Protein AF-A0A0S8HF75-F1 (afdb_monomer_lite)

Sequence (64 aa):
MSPQRDDIREQLSAYLDGELSQAQLGRVQDAIRGDPQLAAELEALRAVRKLLRGLPRASAPHGF

pLDDT: mean 90.64, std 8.64, range [58.38, 97.31]

Foldseek 3Di:
DDPVVVVLLVCLVCQVVVNDDPVNVVVNVVCCVVDVVSVVSSVVVVVVVVVVVPDDDDDDDPDD

Structure (mm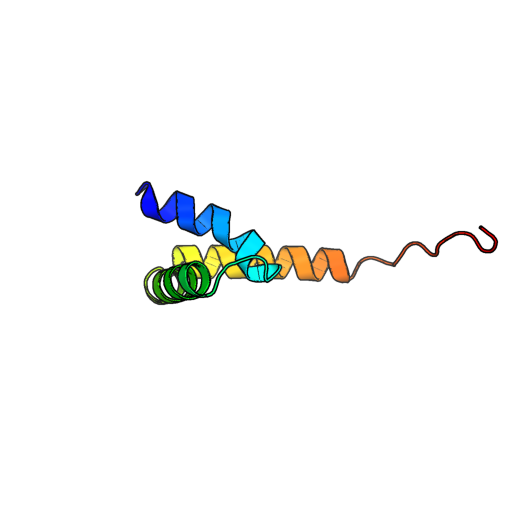CIF, N/CA/C/O backbone):
data_AF-A0A0S8HF75-F1
#
_entry.id   AF-A0A0S8HF75-F1
#
loop_
_atom_site.group_PDB
_atom_site.id
_atom_site.type_symbol
_atom_site.label_atom_id
_atom_site.label_alt_id
_atom_site.label_comp_id
_atom_site.label_asym_id
_atom_site.label_entity_id
_atom_site.label_seq_id
_atom_site.pdbx_PDB_ins_code
_atom_site.Cartn_x
_atom_site.Cartn_y
_atom_site.Cartn_z
_atom_site.occupancy
_atom_site.B_iso_or_equiv
_atom_site.auth_seq_id
_atom_site.auth_comp_id
_atom_site.auth_asym_id
_atom_site.auth_atom_id
_atom_site.pdbx_PDB_model_num
ATOM 1 N N . MET A 1 1 ? -21.063 2.050 -4.368 1.00 59.31 1 MET A N 1
ATOM 2 C CA . MET A 1 1 ? -19.789 1.727 -3.692 1.00 59.31 1 MET A CA 1
ATOM 3 C C . MET A 1 1 ? -19.816 2.396 -2.333 1.00 59.31 1 MET A C 1
ATOM 5 O O . MET A 1 1 ? -20.425 3.454 -2.229 1.00 59.31 1 MET A O 1
ATOM 9 N N . SER A 1 2 ? -19.300 1.748 -1.290 1.00 76.00 2 SER A N 1
ATOM 10 C CA . SER A 1 2 ? -19.318 2.314 0.063 1.00 76.00 2 SER A CA 1
ATOM 11 C C . SER A 1 2 ? -18.174 3.325 0.197 1.00 76.00 2 SER A C 1
ATOM 13 O O . SER A 1 2 ? -17.052 2.946 -0.135 1.00 76.00 2 SER A O 1
ATOM 15 N N . PRO A 1 3 ? -18.405 4.547 0.714 1.00 79.56 3 PRO A N 1
ATOM 16 C CA . PRO A 1 3 ? -17.374 5.591 0.803 1.00 79.56 3 PRO A CA 1
ATOM 17 C C . PRO A 1 3 ? -16.123 5.111 1.555 1.00 79.56 3 PRO A C 1
ATOM 19 O O . PRO A 1 3 ? -15.003 5.309 1.105 1.00 79.56 3 PRO A O 1
ATOM 22 N N . GLN A 1 4 ? -16.319 4.317 2.610 1.00 84.19 4 GLN A N 1
ATOM 23 C CA . GLN A 1 4 ? -15.235 3.697 3.372 1.00 84.19 4 GLN A CA 1
ATOM 24 C C . GLN A 1 4 ? -14.312 2.795 2.535 1.00 84.19 4 GLN A C 1
ATOM 26 O O . GLN A 1 4 ? -13.138 2.644 2.862 1.00 84.19 4 GLN A O 1
ATOM 31 N N . ARG A 1 5 ? -14.834 2.141 1.493 1.00 88.19 5 ARG A N 1
ATOM 32 C CA . ARG A 1 5 ? -14.031 1.267 0.634 1.00 88.19 5 ARG A CA 1
ATOM 33 C C . ARG A 1 5 ? -13.199 2.074 -0.351 1.00 88.19 5 ARG A C 1
ATOM 35 O O . ARG A 1 5 ? -12.061 1.700 -0.614 1.00 88.19 5 ARG A O 1
ATOM 42 N N . ASP A 1 6 ? -13.763 3.157 -0.875 1.00 89.75 6 ASP A N 1
ATOM 43 C CA . ASP A 1 6 ? -13.047 4.057 -1.774 1.00 89.75 6 ASP A CA 1
ATOM 44 C C . ASP A 1 6 ? -11.856 4.704 -1.041 1.00 89.75 6 ASP A C 1
ATOM 46 O O . ASP A 1 6 ? -10.744 4.671 -1.566 1.00 89.75 6 ASP A O 1
ATOM 50 N N . ASP A 1 7 ? -12.036 5.107 0.223 1.00 92.50 7 ASP A N 1
ATOM 51 C CA . ASP A 1 7 ? -10.943 5.598 1.078 1.00 92.50 7 ASP A CA 1
ATOM 52 C C . ASP A 1 7 ? -9.823 4.557 1.264 1.00 92.50 7 ASP A C 1
ATOM 54 O O . ASP A 1 7 ? -8.634 4.881 1.236 1.00 92.50 7 ASP A O 1
ATOM 58 N N . ILE A 1 8 ? -10.184 3.282 1.471 1.00 94.69 8 ILE A N 1
ATOM 59 C CA . ILE A 1 8 ? -9.198 2.200 1.620 1.00 94.69 8 ILE A CA 1
ATOM 60 C C . ILE A 1 8 ? -8.476 1.939 0.300 1.00 94.69 8 ILE A C 1
ATOM 62 O O . ILE A 1 8 ? -7.263 1.737 0.313 1.00 94.69 8 ILE A O 1
ATOM 66 N N . ARG A 1 9 ? -9.191 1.977 -0.830 1.00 93.19 9 ARG A N 1
ATOM 67 C CA . ARG A 1 9 ? -8.598 1.816 -2.161 1.00 93.19 9 ARG A CA 1
ATOM 68 C C . ARG A 1 9 ? -7.535 2.879 -2.428 1.00 93.19 9 ARG A C 1
ATOM 70 O O . ARG A 1 9 ? -6.452 2.543 -2.898 1.00 93.19 9 ARG A O 1
ATOM 77 N N . GLU A 1 10 ? -7.807 4.135 -2.085 1.00 93.50 10 GLU A N 1
ATOM 78 C CA . GLU A 1 10 ? -6.828 5.224 -2.211 1.00 93.50 10 GLU A CA 1
ATOM 79 C C . GLU A 1 10 ? -5.592 4.995 -1.324 1.00 93.50 10 GLU A C 1
ATOM 81 O O . GLU A 1 10 ? -4.462 5.279 -1.726 1.00 93.50 10 GLU A O 1
ATOM 86 N N . GLN A 1 11 ? -5.776 4.388 -0.149 1.00 95.94 11 GLN A N 1
ATOM 87 C CA . GLN A 1 11 ? -4.685 4.056 0.773 1.00 95.94 11 GLN A CA 1
ATOM 88 C C . GLN A 1 11 ? -3.841 2.846 0.342 1.00 95.94 11 GLN A C 1
ATOM 90 O O . GLN A 1 11 ? -2.759 2.652 0.900 1.00 95.94 11 GLN A O 1
ATOM 95 N N . LEU A 1 12 ? -4.263 2.045 -0.647 1.00 95.94 12 LEU A N 1
ATOM 96 C CA . LEU A 1 12 ? -3.503 0.866 -1.090 1.00 95.94 12 LEU A CA 1
ATOM 97 C C . LEU A 1 12 ? -2.131 1.229 -1.680 1.00 95.94 12 LEU A C 1
ATOM 99 O O . LEU A 1 12 ? -1.174 0.479 -1.484 1.00 95.94 12 LEU A O 1
ATOM 103 N N . SER A 1 13 ? -1.999 2.373 -2.363 1.00 94.38 13 SER A N 1
ATOM 104 C CA . SER A 1 13 ? -0.690 2.822 -2.868 1.00 94.38 13 SER A CA 1
ATOM 105 C C . SER A 1 13 ? 0.245 3.181 -1.715 1.00 94.38 13 SER A C 1
ATOM 107 O O . SER A 1 13 ? 1.333 2.621 -1.607 1.00 94.38 13 SER A O 1
ATOM 109 N N . ALA A 1 14 ? -0.221 4.023 -0.787 1.00 95.31 14 ALA A N 1
ATOM 110 C CA . ALA A 1 14 ? 0.539 4.406 0.403 1.00 95.31 14 ALA A CA 1
ATOM 111 C C . ALA A 1 14 ? 0.903 3.189 1.274 1.00 95.31 14 ALA A C 1
ATOM 113 O O . ALA A 1 14 ? 1.992 3.126 1.843 1.00 95.31 14 ALA A O 1
ATOM 114 N N . TYR A 1 15 ? 0.027 2.179 1.341 1.00 96.25 15 TYR A N 1
ATOM 115 C CA . TYR A 1 15 ? 0.316 0.897 1.985 1.00 96.25 15 TYR A CA 1
ATOM 116 C C . TYR A 1 15 ? 1.512 0.186 1.339 1.00 96.25 15 TYR A C 1
ATOM 118 O O . TYR A 1 15 ? 2.402 -0.286 2.047 1.00 96.25 15 TYR A O 1
ATOM 126 N N . LEU A 1 16 ? 1.555 0.114 0.005 1.00 94.38 16 LEU A N 1
ATOM 127 C CA . LEU A 1 16 ? 2.665 -0.510 -0.719 1.00 94.38 16 LEU A CA 1
ATOM 128 C C . LEU A 1 16 ? 3.969 0.273 -0.560 1.00 94.38 16 LEU A C 1
ATOM 130 O O . LEU A 1 16 ? 5.050 -0.325 -0.543 1.00 94.38 16 LEU A O 1
ATOM 134 N N . ASP A 1 17 ? 3.888 1.595 -0.480 1.00 93.50 17 ASP A N 1
ATOM 135 C CA . ASP A 1 17 ? 5.048 2.475 -0.335 1.00 93.50 17 ASP A CA 1
ATOM 136 C C . ASP A 1 17 ? 5.542 2.581 1.118 1.0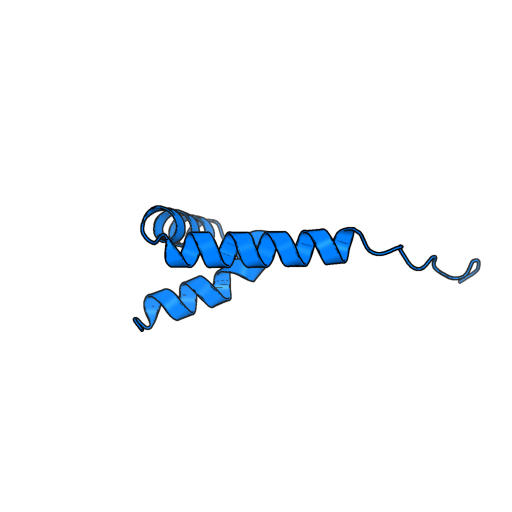0 93.50 17 ASP A C 1
ATOM 138 O O . ASP A 1 17 ? 6.671 3.006 1.351 1.00 93.50 17 ASP A O 1
ATOM 142 N N . GLY A 1 18 ? 4.768 2.068 2.081 1.00 94.56 18 GLY A N 1
ATOM 143 C CA . GLY A 1 18 ? 5.118 2.066 3.503 1.00 94.56 18 GLY A CA 1
ATOM 144 C C . GLY A 1 18 ? 4.859 3.407 4.192 1.00 94.56 18 GLY A C 1
ATOM 145 O O . GLY A 1 18 ? 5.439 3.683 5.237 1.00 94.56 18 GLY A O 1
ATOM 146 N N . GLU A 1 19 ? 3.986 4.233 3.618 1.00 96.75 19 GLU A N 1
ATOM 147 C CA . GLU A 1 19 ? 3.712 5.612 4.043 1.00 96.75 19 GLU A CA 1
ATOM 148 C C . GLU A 1 19 ? 2.517 5.727 5.008 1.00 96.75 19 GLU A C 1
ATOM 150 O O . GLU A 1 19 ? 2.108 6.823 5.389 1.00 96.75 19 GLU A O 1
ATOM 155 N N . LEU A 1 20 ? 1.938 4.597 5.425 1.00 96.00 20 LEU A N 1
ATOM 156 C CA . LEU A 1 20 ? 0.830 4.569 6.379 1.00 96.00 20 LEU A CA 1
ATOM 157 C C . LEU A 1 20 ? 1.320 4.565 7.830 1.00 96.00 20 LEU A C 1
ATOM 159 O O . LEU A 1 20 ? 2.250 3.847 8.197 1.00 96.00 20 LEU A O 1
ATOM 163 N N . SER A 1 21 ? 0.610 5.291 8.696 1.00 95.94 21 SER A N 1
ATOM 164 C CA . SER A 1 21 ? 0.744 5.128 10.149 1.00 95.94 21 SER A CA 1
ATOM 165 C C . SER A 1 21 ? 0.277 3.738 10.599 1.00 95.94 21 SER A C 1
ATOM 167 O O . SER A 1 21 ? -0.519 3.087 9.922 1.00 95.94 21 SER A O 1
ATOM 169 N N . GLN A 1 22 ? 0.687 3.300 11.793 1.00 94.25 22 GLN A N 1
ATOM 170 C CA . GLN A 1 22 ? 0.291 1.992 12.344 1.00 94.25 22 GLN A CA 1
ATOM 171 C C . GLN A 1 22 ? -1.236 1.809 12.431 1.00 94.25 22 GLN A C 1
ATOM 173 O O . GLN A 1 22 ? -1.758 0.733 12.142 1.00 94.25 22 GLN A O 1
ATOM 178 N N . ALA A 1 23 ? -1.972 2.873 12.769 1.00 93.50 23 ALA A N 1
ATOM 179 C CA . ALA A 1 23 ? -3.432 2.834 12.834 1.00 93.50 23 ALA A CA 1
ATOM 180 C C . ALA A 1 23 ? -4.077 2.685 11.444 1.00 93.50 23 ALA A C 1
ATOM 182 O O . ALA A 1 23 ? -5.054 1.955 11.279 1.00 93.50 23 ALA A O 1
ATOM 183 N N . GLN A 1 24 ? -3.537 3.361 10.426 1.00 94.62 24 GLN A N 1
ATOM 184 C CA . GLN A 1 24 ? -4.001 3.206 9.043 1.00 94.62 24 GLN A CA 1
ATOM 185 C C . GLN A 1 24 ? -3.653 1.821 8.498 1.00 94.62 24 GLN A C 1
ATOM 187 O O . GLN A 1 24 ? -4.494 1.183 7.871 1.00 94.62 24 GLN A O 1
ATOM 192 N N . LEU A 1 25 ? -2.449 1.335 8.803 1.00 95.75 25 LEU A N 1
ATOM 193 C CA . LEU A 1 25 ? -1.961 0.027 8.396 1.00 95.75 25 LEU A CA 1
ATOM 194 C C . LEU A 1 25 ? -2.896 -1.095 8.866 1.00 95.75 25 LEU A C 1
ATOM 196 O O . LEU A 1 25 ? -3.293 -1.923 8.051 1.00 95.75 25 LEU A O 1
ATOM 200 N N . GLY A 1 26 ? -3.291 -1.089 10.144 1.00 95.75 26 GLY A N 1
ATOM 201 C CA . GLY A 1 26 ? -4.228 -2.076 10.690 1.00 95.75 26 GLY A CA 1
ATOM 202 C C . GLY A 1 26 ? -5.581 -2.065 9.973 1.00 95.75 26 GLY A C 1
ATOM 203 O O . GLY A 1 26 ? -6.043 -3.107 9.515 1.00 95.75 26 GLY A O 1
ATOM 204 N N . ARG A 1 27 ? -6.171 -0.876 9.772 1.00 94.81 27 ARG A N 1
ATOM 205 C CA . ARG A 1 27 ? -7.456 -0.738 9.061 1.00 94.81 27 ARG A CA 1
ATOM 206 C C . ARG A 1 27 ? -7.396 -1.265 7.629 1.00 94.81 27 ARG A C 1
ATOM 208 O O . ARG A 1 27 ? -8.301 -1.980 7.209 1.00 94.81 27 ARG A O 1
ATOM 215 N N . VAL A 1 28 ? -6.339 -0.927 6.892 1.00 96.06 28 VAL A N 1
ATOM 216 C CA . VAL A 1 28 ? -6.146 -1.395 5.512 1.00 96.06 28 VAL A CA 1
ATOM 217 C C . VAL A 1 28 ? -5.966 -2.913 5.476 1.00 96.06 28 VAL A C 1
ATOM 219 O O . VAL A 1 28 ? -6.607 -3.577 4.667 1.00 96.06 28 VAL A O 1
ATOM 222 N N . GLN A 1 29 ? -5.166 -3.487 6.379 1.00 96.19 29 GLN A N 1
ATOM 223 C CA . GLN A 1 29 ? -4.959 -4.938 6.444 1.00 96.19 29 GLN A CA 1
ATOM 224 C C . GLN A 1 29 ? -6.244 -5.710 6.762 1.00 96.19 29 GLN A C 1
ATOM 226 O O . GLN A 1 29 ? -6.517 -6.727 6.122 1.00 96.19 29 GLN A O 1
ATOM 231 N N . ASP A 1 30 ? -7.039 -5.232 7.718 1.00 96.56 30 ASP A N 1
ATOM 232 C CA 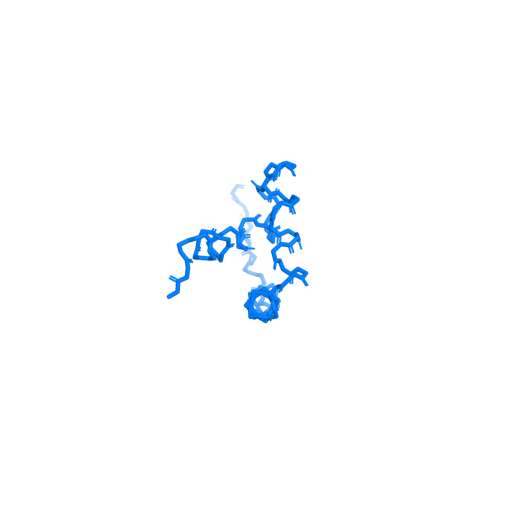. ASP A 1 30 ? -8.309 -5.871 8.063 1.00 96.56 30 ASP A CA 1
ATOM 233 C C . ASP A 1 30 ? -9.329 -5.744 6.923 1.00 96.56 30 ASP A C 1
ATOM 235 O O . ASP A 1 30 ? -10.017 -6.716 6.607 1.00 96.56 30 ASP A O 1
ATOM 239 N N . ALA A 1 31 ? -9.367 -4.596 6.239 1.00 95.19 31 ALA A N 1
ATOM 240 C CA . ALA A 1 31 ? -10.214 -4.395 5.065 1.00 95.19 31 ALA A CA 1
ATOM 241 C C . ALA A 1 31 ? -9.823 -5.318 3.898 1.00 95.19 31 ALA A C 1
ATOM 243 O O . ALA A 1 31 ? -10.695 -5.942 3.301 1.00 95.19 31 ALA A O 1
ATOM 244 N N . ILE A 1 32 ? -8.525 -5.479 3.613 1.00 95.88 32 ILE A N 1
ATOM 245 C CA . ILE A 1 32 ?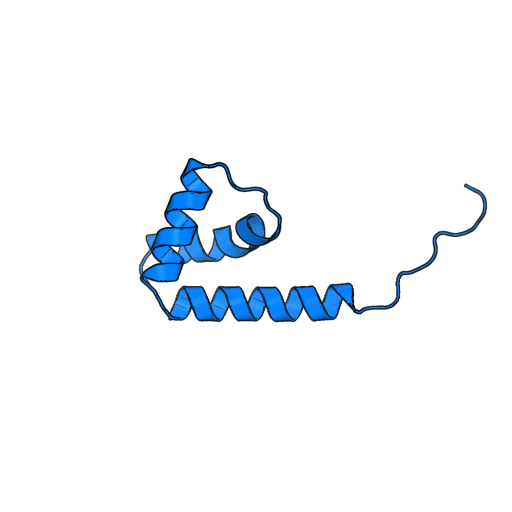 -8.030 -6.420 2.592 1.00 95.88 32 ILE A CA 1
ATOM 246 C C . ILE A 1 32 ? -8.407 -7.866 2.947 1.00 95.88 32 ILE A C 1
ATOM 248 O O . ILE A 1 32 ? -8.770 -8.643 2.068 1.00 95.88 32 ILE A O 1
ATOM 252 N N . ARG A 1 33 ? -8.336 -8.245 4.231 1.00 95.88 33 ARG A N 1
ATOM 253 C CA . ARG A 1 33 ? -8.704 -9.597 4.682 1.00 95.88 33 ARG A CA 1
ATOM 254 C C . ARG A 1 33 ? -10.209 -9.861 4.542 1.00 95.88 33 ARG A C 1
ATOM 256 O O . ARG A 1 33 ? -10.599 -11.001 4.303 1.00 95.88 33 ARG A O 1
ATOM 263 N N . GLY A 1 34 ? -11.035 -8.830 4.720 1.00 94.81 34 GLY A N 1
ATOM 264 C CA . GLY A 1 34 ? -12.495 -8.918 4.670 1.00 94.81 34 GLY A CA 1
ATOM 265 C C . GLY A 1 34 ? -13.123 -8.701 3.289 1.00 94.81 34 GLY A C 1
ATOM 266 O O . GLY A 1 34 ? -14.263 -9.114 3.089 1.00 94.81 34 GLY A O 1
ATOM 267 N N . ASP A 1 35 ? -12.413 -8.079 2.343 1.00 95.50 35 ASP A N 1
ATOM 268 C CA . ASP A 1 35 ? -12.928 -7.751 1.008 1.00 95.50 35 ASP A CA 1
ATOM 269 C C . ASP A 1 35 ? -12.011 -8.304 -0.105 1.00 95.50 35 ASP A C 1
ATOM 271 O O . ASP A 1 35 ? -10.952 -7.735 -0.399 1.00 95.50 35 ASP A O 1
ATOM 275 N N . PRO A 1 36 ? -12.429 -9.387 -0.791 1.00 94.69 36 PRO A N 1
ATOM 276 C CA . PRO A 1 36 ? -11.688 -9.954 -1.915 1.00 94.69 36 PRO A CA 1
ATOM 277 C C . PRO A 1 36 ? -11.449 -8.977 -3.075 1.00 94.69 36 PRO A C 1
ATOM 279 O O . PRO A 1 36 ? -10.484 -9.153 -3.819 1.00 94.69 36 PRO A O 1
ATOM 282 N N . GLN A 1 37 ? -12.296 -7.956 -3.256 1.00 94.50 37 GLN A N 1
ATOM 283 C CA . GLN A 1 37 ? -12.094 -6.954 -4.307 1.00 94.50 37 GLN A CA 1
ATOM 284 C C . GLN A 1 37 ? -10.910 -6.043 -3.975 1.00 94.50 37 GLN A C 1
ATOM 286 O O . GLN A 1 37 ? -10.076 -5.803 -4.844 1.00 94.50 37 GLN A O 1
ATOM 291 N N . LEU A 1 38 ? -10.778 -5.614 -2.715 1.00 95.62 38 LEU A N 1
ATOM 292 C CA . LEU A 1 38 ? -9.614 -4.843 -2.261 1.00 95.62 38 LEU A CA 1
ATOM 293 C C . LEU A 1 38 ? -8.322 -5.663 -2.345 1.00 95.62 38 LEU A C 1
ATOM 295 O O . LEU A 1 38 ? -7.277 -5.138 -2.730 1.00 95.62 38 LEU A O 1
ATOM 299 N N . ALA A 1 39 ? -8.386 -6.962 -2.038 1.00 96.06 39 ALA A N 1
ATOM 300 C CA . ALA A 1 39 ? -7.252 -7.862 -2.227 1.00 96.06 39 ALA A CA 1
ATOM 301 C C . ALA A 1 39 ? -6.835 -7.953 -3.707 1.00 96.06 39 ALA A C 1
ATOM 303 O O . ALA A 1 39 ? -5.648 -7.857 -4.020 1.00 96.06 39 ALA A O 1
ATOM 304 N N . ALA A 1 40 ? -7.796 -8.078 -4.628 1.00 96.62 40 ALA A N 1
ATOM 305 C CA . ALA A 1 40 ? -7.519 -8.108 -6.063 1.00 96.62 40 ALA A CA 1
ATOM 306 C C . ALA A 1 40 ? -6.923 -6.784 -6.578 1.00 96.62 40 ALA A C 1
ATOM 308 O O . ALA A 1 40 ? -5.982 -6.801 -7.373 1.00 96.62 40 ALA A O 1
ATOM 309 N N . GLU A 1 41 ? -7.423 -5.639 -6.106 1.00 95.69 41 GLU A N 1
ATOM 310 C CA . GLU A 1 41 ? -6.873 -4.319 -6.440 1.00 95.69 41 GLU A CA 1
ATOM 311 C C . GLU A 1 41 ? -5.431 -4.156 -5.935 1.00 95.69 41 GLU A C 1
ATOM 313 O O . GLU A 1 41 ? -4.563 -3.684 -6.674 1.00 95.69 41 GLU A O 1
ATOM 318 N N . LEU A 1 42 ? -5.139 -4.612 -4.712 1.00 96.88 42 LEU A N 1
ATOM 319 C CA . LEU A 1 42 ? -3.780 -4.615 -4.172 1.00 96.88 42 LEU A CA 1
ATOM 320 C C . LEU A 1 42 ? -2.828 -5.456 -5.034 1.00 96.88 42 LEU A C 1
ATOM 322 O O . LEU A 1 42 ? -1.716 -5.016 -5.330 1.00 96.88 42 LEU A O 1
ATOM 326 N N . GLU A 1 43 ? -3.247 -6.651 -5.452 1.00 97.31 43 GLU A N 1
ATOM 327 C CA . GLU A 1 43 ? -2.439 -7.507 -6.328 1.00 97.31 43 GLU A CA 1
ATOM 328 C C . GLU A 1 43 ? -2.210 -6.874 -7.708 1.00 97.31 43 GLU A C 1
ATOM 330 O O . GLU A 1 43 ? -1.096 -6.935 -8.238 1.00 97.31 43 GLU A O 1
ATOM 335 N N . ALA A 1 44 ? -3.208 -6.181 -8.266 1.00 96.38 44 ALA A N 1
ATOM 336 C CA . ALA A 1 44 ? -3.041 -5.424 -9.504 1.00 96.38 44 ALA A CA 1
ATOM 337 C C . ALA A 1 44 ? -1.982 -4.314 -9.355 1.00 96.38 44 ALA A C 1
ATOM 339 O O . ALA A 1 44 ? -1.081 -4.199 -10.191 1.00 96.38 44 ALA A O 1
ATOM 340 N N . LEU A 1 45 ? -2.018 -3.546 -8.260 1.00 95.69 45 LEU A N 1
ATOM 341 C CA . LEU A 1 45 ? -1.009 -2.520 -7.968 1.00 95.69 45 LEU A CA 1
ATOM 342 C C . LEU A 1 45 ? 0.394 -3.123 -7.780 1.00 95.69 45 LEU A C 1
ATOM 344 O O . LEU A 1 45 ? 1.377 -2.595 -8.311 1.00 95.69 45 LEU A O 1
ATOM 348 N N . ARG A 1 46 ? 0.505 -4.266 -7.089 1.00 95.50 46 ARG A N 1
ATOM 349 C CA . ARG A 1 46 ? 1.772 -5.008 -6.951 1.00 95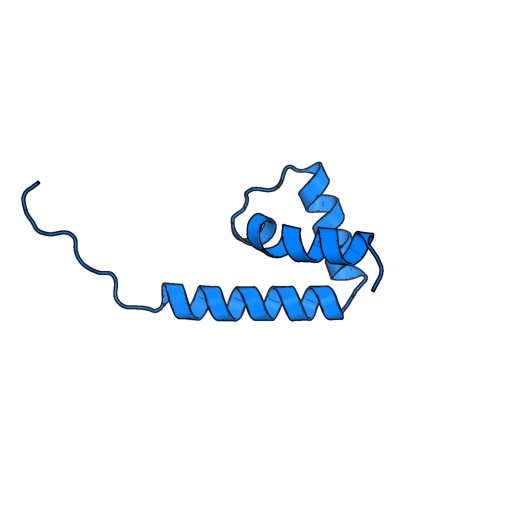.50 46 ARG A CA 1
ATOM 350 C C . ARG A 1 46 ? 2.326 -5.432 -8.310 1.00 95.50 46 ARG A C 1
ATOM 352 O O . ARG A 1 46 ? 3.531 -5.291 -8.541 1.00 95.50 46 ARG A O 1
ATOM 359 N N . ALA A 1 47 ? 1.472 -5.920 -9.210 1.00 96.06 47 ALA A N 1
ATOM 360 C CA . ALA A 1 47 ? 1.869 -6.318 -10.557 1.00 96.06 47 ALA A CA 1
ATOM 361 C C . ALA A 1 47 ? 2.412 -5.128 -11.363 1.00 96.06 47 ALA A C 1
ATOM 363 O O . ALA A 1 47 ? 3.502 -5.223 -11.932 1.00 96.06 47 ALA A O 1
ATOM 364 N N . VAL A 1 48 ? 1.721 -3.982 -11.339 1.00 94.62 48 VAL A N 1
ATOM 365 C CA . VAL A 1 48 ? 2.184 -2.747 -11.995 1.00 94.62 48 VAL A CA 1
ATOM 366 C C . VAL A 1 48 ? 3.537 -2.302 -11.438 1.00 94.62 48 VAL A C 1
ATOM 368 O O . VAL A 1 48 ? 4.478 -2.075 -12.200 1.00 94.62 48 VAL A O 1
ATOM 371 N N . ARG A 1 49 ? 3.699 -2.257 -10.110 1.00 93.06 49 ARG A N 1
ATOM 372 C CA . ARG A 1 49 ? 4.974 -1.874 -9.481 1.00 93.06 49 ARG A CA 1
ATOM 373 C C . ARG A 1 49 ? 6.111 -2.828 -9.846 1.00 93.06 49 ARG A C 1
ATOM 375 O O . ARG A 1 49 ? 7.245 -2.386 -10.034 1.00 93.06 49 ARG A O 1
ATOM 382 N N . LYS A 1 50 ? 5.831 -4.128 -9.963 1.00 93.06 50 LYS A N 1
ATOM 383 C CA . LYS A 1 50 ? 6.813 -5.126 -10.408 1.00 93.06 50 LYS A CA 1
ATOM 384 C C . LYS A 1 50 ? 7.278 -4.854 -11.839 1.00 93.06 50 LYS A C 1
ATOM 386 O O . LYS A 1 50 ? 8.481 -4.902 -12.081 1.00 93.06 50 LYS A O 1
ATOM 391 N N . LEU A 1 51 ? 6.358 -4.530 -12.752 1.00 93.75 51 LEU A N 1
ATOM 392 C CA . LEU A 1 51 ? 6.695 -4.158 -14.131 1.00 93.75 51 LEU A CA 1
ATOM 393 C C . LEU A 1 51 ? 7.581 -2.909 -14.165 1.00 93.75 51 LEU A C 1
ATOM 395 O O . LEU A 1 51 ? 8.642 -2.937 -14.782 1.00 93.75 51 LEU A O 1
ATOM 399 N N . LEU A 1 52 ? 7.204 -1.857 -13.430 1.00 91.25 52 LEU A N 1
ATOM 400 C CA . LEU A 1 52 ? 7.979 -0.614 -13.354 1.00 91.25 52 LEU A CA 1
ATOM 401 C C . LEU A 1 52 ? 9.391 -0.834 -12.793 1.00 91.25 52 LEU A C 1
ATOM 403 O O . LEU A 1 52 ? 10.357 -0.286 -13.315 1.00 91.25 52 LEU A O 1
ATOM 407 N N . ARG A 1 53 ? 9.540 -1.672 -11.759 1.00 88.50 53 ARG A N 1
ATOM 408 C CA . ARG A 1 53 ? 10.857 -2.019 -11.189 1.00 88.50 53 ARG A CA 1
ATOM 409 C C . ARG A 1 53 ? 11.707 -2.900 -12.106 1.00 88.50 53 ARG A C 1
ATOM 411 O O . ARG A 1 53 ? 12.915 -2.965 -11.898 1.00 88.50 53 ARG A O 1
ATOM 418 N N . GLY A 1 54 ? 11.090 -3.586 -13.065 1.00 89.19 54 GLY A N 1
ATOM 419 C CA . GLY A 1 54 ? 11.778 -4.385 -14.078 1.00 89.19 54 GLY A CA 1
ATOM 420 C C . GLY A 1 54 ? 12.310 -3.567 -15.255 1.00 89.19 54 GLY A C 1
ATOM 421 O O . GLY A 1 54 ? 13.047 -4.109 -16.075 1.00 89.19 54 GLY A O 1
ATOM 422 N N . LEU A 1 55 ? 11.957 -2.281 -15.354 1.00 88.44 55 LEU A N 1
ATOM 423 C CA . LEU A 1 55 ? 12.465 -1.409 -16.407 1.00 88.44 55 LEU A CA 1
ATOM 424 C C . LEU A 1 55 ? 13.970 -1.144 -16.217 1.00 88.44 55 LEU A C 1
ATOM 426 O O . LEU A 1 55 ? 14.436 -1.017 -15.078 1.00 88.44 55 LEU A O 1
ATOM 430 N N . PRO A 1 56 ? 14.747 -1.043 -17.314 1.00 86.69 56 PRO A N 1
ATOM 431 C CA . PRO A 1 56 ? 16.160 -0.707 -17.232 1.00 86.69 56 PRO A CA 1
ATOM 432 C C . PRO A 1 56 ? 16.330 0.644 -16.539 1.00 86.69 56 PRO A C 1
ATOM 434 O O . PRO A 1 56 ? 15.684 1.635 -16.880 1.00 86.69 56 PRO A O 1
ATOM 437 N N . ARG A 1 57 ? 17.215 0.680 -15.541 1.00 78.12 57 ARG A N 1
ATOM 438 C CA . ARG A 1 57 ? 17.553 1.920 -14.847 1.00 78.12 57 ARG A CA 1
ATOM 439 C C . ARG A 1 57 ? 18.326 2.819 -15.803 1.00 78.12 57 ARG A C 1
ATOM 441 O O . ARG A 1 57 ? 19.372 2.418 -16.307 1.00 78.12 57 ARG A O 1
ATOM 448 N N . ALA A 1 58 ? 17.836 4.036 -16.014 1.00 77.88 58 ALA A N 1
ATOM 449 C CA . ALA A 1 58 ? 18.642 5.072 -16.638 1.00 77.88 58 ALA A CA 1
ATOM 450 C C . ALA A 1 58 ? 19.869 5.323 -15.748 1.00 77.88 58 ALA A C 1
ATOM 452 O O . ALA A 1 58 ? 19.729 5.602 -14.555 1.00 77.88 58 ALA A O 1
ATOM 453 N N . SER A 1 59 ? 21.066 5.166 -16.311 1.00 74.12 59 SER A N 1
ATOM 454 C CA . SER A 1 59 ? 22.293 5.519 -15.604 1.00 74.12 59 SER A CA 1
ATOM 455 C C . SER A 1 59 ? 22.397 7.039 -15.562 1.00 74.12 59 SER A C 1
ATOM 457 O O . SER A 1 59 ? 22.205 7.696 -16.587 1.00 74.12 59 SER A O 1
ATOM 459 N N . ALA A 1 60 ? 22.679 7.604 -14.387 1.00 79.56 60 ALA A N 1
ATOM 460 C CA . ALA A 1 60 ? 22.974 9.027 -14.293 1.00 79.56 60 ALA A CA 1
ATOM 461 C C . ALA A 1 60 ? 24.228 9.340 -15.137 1.00 79.56 60 ALA A C 1
ATOM 463 O O . ALA A 1 60 ? 25.139 8.503 -15.185 1.00 79.56 60 ALA A O 1
ATOM 464 N N . PRO A 1 61 ? 24.295 10.506 -15.804 1.00 79.38 61 PRO A N 1
ATOM 465 C CA . PRO A 1 61 ? 25.504 10.929 -16.495 1.00 79.38 61 PRO A CA 1
ATOM 466 C C . PRO A 1 61 ? 26.681 10.945 -15.517 1.00 79.38 61 PRO A C 1
ATOM 468 O O . PRO A 1 61 ? 26.555 11.433 -14.393 1.00 79.38 61 PRO A O 1
ATOM 471 N N . HIS A 1 62 ? 27.828 10.410 -15.928 1.00 75.25 62 HIS A N 1
ATOM 472 C CA . HIS A 1 62 ? 29.040 10.507 -15.123 1.00 75.25 62 HIS A CA 1
ATOM 473 C C . HIS A 1 62 ? 29.512 11.971 -15.076 1.00 75.25 62 HIS A C 1
ATOM 475 O O . HIS A 1 62 ? 29.797 12.542 -16.126 1.00 75.25 62 HIS A O 1
ATOM 481 N N . GLY A 1 63 ? 29.626 12.552 -13.873 1.00 74.00 63 GLY A N 1
ATOM 482 C CA . GLY A 1 63 ? 30.370 13.802 -13.643 1.00 74.00 63 GLY A CA 1
AT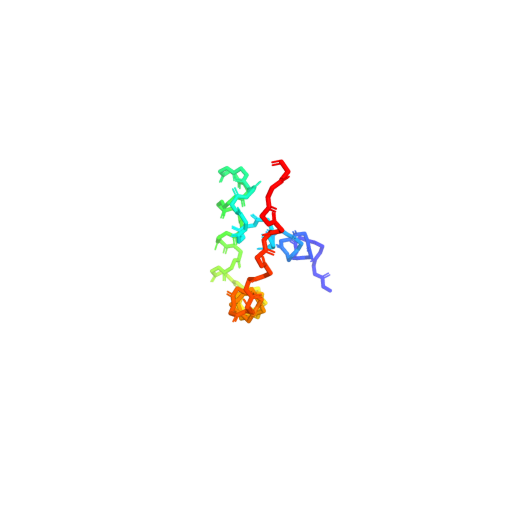OM 483 C C . GLY A 1 63 ? 29.583 15.059 -13.242 1.00 74.00 63 GLY A C 1
ATOM 484 O O . GLY A 1 63 ? 29.997 16.139 -13.653 1.00 74.00 63 GLY A O 1
ATOM 485 N N . PHE A 1 64 ? 28.505 14.952 -12.456 1.00 58.38 64 PHE A N 1
ATOM 486 C CA . PHE A 1 64 ? 27.914 16.103 -11.748 1.00 58.38 64 PHE A CA 1
ATOM 487 C C . PHE A 1 64 ? 28.333 16.131 -10.278 1.00 58.38 64 PHE A C 1
ATOM 489 O O . PHE A 1 64 ? 28.304 15.046 -9.652 1.00 58.38 64 PHE A O 1
#

Radius of gyration: 15.66 Å; chains: 1; bounding box: 50×26×30 Å

Secondary structure (DSSP, 8-state):
--HHHHHHHHHHHHHHHT---HHHHHHHHHHHHH-HHHHHHHHHHHHHHHHHHTSPPPPPPS--